Protein AF-A0A519LLL4-F1 (afdb_monomer)

Mean predicted aligned error: 8.04 Å

Solvent-accessible surface area (backbone atoms only —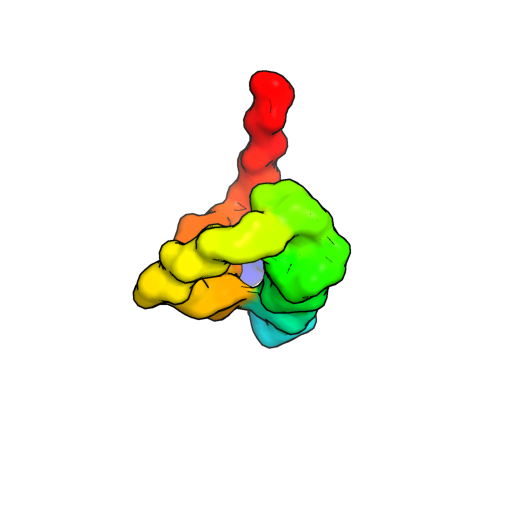 not comparable to full-atom values): 3532 Å² total; per-residue (Å²): 134,87,81,77,87,63,94,63,64,55,71,67,56,48,22,55,51,47,46,48,45,50,74,68,38,72,92,42,66,88,65,87,70,97,67,55,47,59,56,52,58,64,69,54,57,94,64,86,78,87,83,132

Sequence (52 aa):
MPQSLNEQLSREQQIAALEKDWAQNPRWKGVKRGYSAADVVRLRGSLPIEHT

Structure (mmCIF, N/CA/C/O backbone):
data_AF-A0A519LLL4-F1
#
_entry.id   AF-A0A519LLL4-F1
#
loop_
_atom_site.group_PDB
_atom_site.id
_atom_site.type_symbol
_atom_site.label_atom_id
_atom_site.label_alt_id
_atom_site.label_comp_id
_atom_site.label_asym_id
_atom_site.label_entity_id
_atom_site.label_seq_id
_atom_site.pdbx_PDB_ins_code
_atom_site.Cartn_x
_atom_site.Cartn_y
_atom_site.Cartn_z
_atom_site.occupancy
_atom_site.B_iso_or_equiv
_atom_site.auth_seq_id
_atom_site.auth_comp_id
_atom_site.auth_asym_id
_atom_site.auth_atom_id
_atom_site.pdbx_PDB_model_num
ATOM 1 N N . MET A 1 1 ? 30.509 -9.794 -12.453 1.00 35.66 1 MET A N 1
ATOM 2 C CA . MET A 1 1 ? 29.712 -9.587 -11.225 1.00 35.66 1 MET A CA 1
ATOM 3 C C . MET A 1 1 ? 29.245 -8.133 -11.195 1.00 35.66 1 MET A C 1
ATOM 5 O O . MET A 1 1 ? 30.056 -7.290 -10.836 1.00 35.66 1 MET A O 1
ATOM 9 N N . PRO A 1 2 ? 28.033 -7.775 -11.653 1.00 51.06 2 PRO A N 1
ATOM 10 C CA . PRO A 1 2 ? 27.617 -6.378 -11.651 1.00 51.06 2 PRO A CA 1
ATOM 11 C C . PRO A 1 2 ? 26.912 -6.054 -10.333 1.00 51.06 2 PRO A C 1
ATOM 13 O O . PRO A 1 2 ? 25.740 -6.361 -10.131 1.00 51.06 2 PRO A O 1
ATOM 16 N N . GLN A 1 3 ? 27.656 -5.443 -9.417 1.00 49.56 3 GLN A N 1
ATOM 17 C CA . GLN A 1 3 ? 27.080 -4.734 -8.282 1.00 49.56 3 GLN A CA 1
ATOM 18 C C . GLN A 1 3 ? 26.527 -3.407 -8.818 1.00 49.56 3 GLN A C 1
ATOM 20 O O . GLN A 1 3 ? 27.248 -2.415 -8.886 1.00 49.56 3 GLN A O 1
ATOM 25 N N . SER A 1 4 ? 25.268 -3.398 -9.268 1.00 48.38 4 SER A N 1
ATOM 26 C CA . SER A 1 4 ? 24.556 -2.147 -9.545 1.00 48.38 4 SER A CA 1
ATOM 27 C C . SER A 1 4 ? 24.337 -1.415 -8.227 1.00 48.38 4 SER A C 1
ATOM 29 O O . SER A 1 4 ? 23.483 -1.786 -7.423 1.00 48.38 4 SER A O 1
ATOM 31 N N . LEU A 1 5 ? 25.162 -0.390 -8.030 1.00 50.94 5 LEU A N 1
ATOM 32 C CA . LEU A 1 5 ? 25.023 0.673 -7.051 1.00 50.94 5 LEU A CA 1
ATOM 33 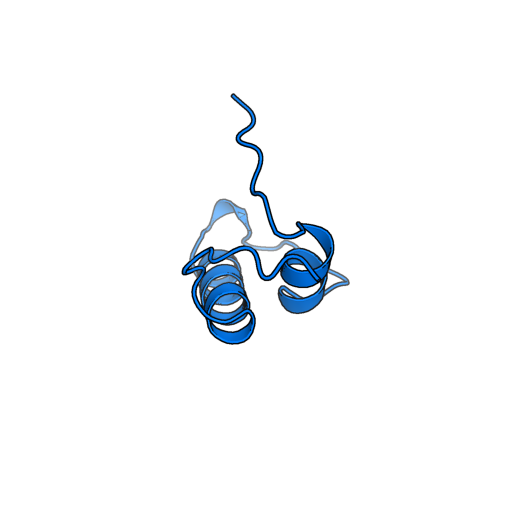C C . LEU A 1 5 ? 23.712 1.415 -7.323 1.00 50.94 5 LEU A C 1
ATOM 35 O O . LEU A 1 5 ? 23.667 2.373 -8.087 1.00 50.94 5 LEU A O 1
ATOM 39 N N . ASN A 1 6 ? 22.629 0.933 -6.735 1.00 52.31 6 ASN A N 1
ATOM 40 C CA . ASN A 1 6 ? 21.431 1.724 -6.568 1.00 52.31 6 ASN A CA 1
ATOM 41 C C . ASN A 1 6 ? 21.254 1.849 -5.059 1.00 52.31 6 ASN A C 1
ATOM 43 O O . ASN A 1 6 ? 20.983 0.855 -4.387 1.00 52.31 6 ASN A O 1
ATOM 47 N N . GLU A 1 7 ? 21.450 3.054 -4.527 1.00 51.84 7 GLU A N 1
ATOM 48 C CA . GLU A 1 7 ? 21.171 3.444 -3.136 1.00 51.84 7 GLU A CA 1
ATOM 49 C C . GLU A 1 7 ? 19.653 3.420 -2.862 1.00 51.84 7 GLU A C 1
ATOM 51 O O . GLU A 1 7 ? 19.037 4.361 -2.369 1.00 51.84 7 GLU A O 1
ATOM 56 N N . GLN A 1 8 ? 19.010 2.314 -3.226 1.00 56.44 8 GLN A N 1
ATOM 57 C CA . GLN A 1 8 ? 17.704 1.945 -2.734 1.00 56.44 8 GLN A CA 1
ATOM 58 C C . GLN A 1 8 ? 17.874 1.644 -1.253 1.00 56.44 8 GLN A C 1
ATOM 60 O O . GLN A 1 8 ? 18.639 0.748 -0.896 1.00 56.44 8 GLN A O 1
ATOM 65 N N . LEU A 1 9 ? 17.134 2.378 -0.414 1.00 63.44 9 LEU A N 1
ATOM 66 C CA . LEU A 1 9 ? 16.759 1.963 0.940 1.00 63.44 9 LEU A CA 1
ATOM 67 C C . LEU A 1 9 ? 16.763 0.432 1.037 1.00 63.44 9 LEU A C 1
ATOM 69 O O . LEU A 1 9 ? 16.174 -0.224 0.167 1.00 63.44 9 LEU A O 1
ATOM 73 N N . SER A 1 10 ? 17.410 -0.123 2.068 1.00 80.88 10 SER A N 1
ATOM 74 C CA . SER A 1 10 ? 17.483 -1.575 2.264 1.00 80.88 10 SER A CA 1
ATOM 75 C C . SER A 1 10 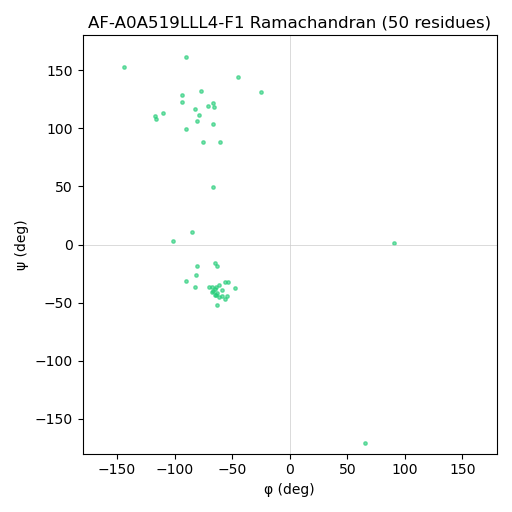? 16.105 -2.193 2.048 1.00 80.88 10 SER A C 1
ATOM 77 O O . SER A 1 10 ? 15.094 -1.581 2.398 1.00 80.88 10 SER A O 1
ATOM 79 N N . ARG A 1 11 ? 16.035 -3.401 1.474 1.00 80.62 11 ARG A N 1
ATOM 80 C CA . ARG A 1 11 ? 14.750 -4.059 1.149 1.00 80.62 11 ARG A CA 1
ATOM 81 C C . ARG A 1 11 ? 13.782 -4.004 2.331 1.00 80.62 11 ARG A C 1
ATOM 83 O O . ARG A 1 11 ? 12.607 -3.729 2.149 1.00 80.62 11 ARG A O 1
ATOM 90 N N . GLU A 1 12 ? 14.304 -4.154 3.541 1.00 83.81 12 GLU A N 1
ATOM 91 C CA . GLU A 1 12 ? 13.591 -3.997 4.812 1.00 83.81 12 GLU A CA 1
ATOM 92 C C . GLU A 1 12 ? 12.919 -2.624 4.979 1.00 83.81 12 GLU A C 1
ATOM 94 O 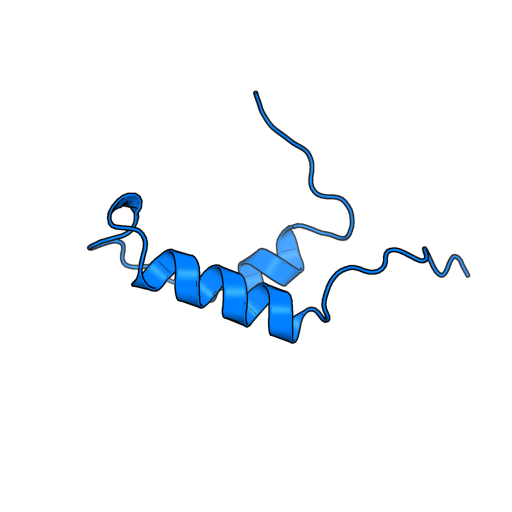O . GLU A 1 12 ? 11.740 -2.542 5.315 1.00 83.81 12 GLU A O 1
ATOM 99 N N . GLN A 1 13 ? 13.626 -1.531 4.689 1.00 86.38 13 GLN A N 1
ATOM 100 C CA . GLN A 1 13 ? 13.074 -0.178 4.747 1.00 86.38 13 GLN A CA 1
ATOM 101 C C . GLN A 1 13 ? 12.019 0.051 3.659 1.00 86.38 13 GLN A C 1
ATOM 103 O O . GLN A 1 13 ? 11.010 0.710 3.906 1.00 86.38 13 GLN A O 1
ATOM 108 N N . GLN A 1 14 ? 12.217 -0.512 2.464 1.00 85.88 14 GLN A N 1
ATOM 109 C CA . GLN A 1 14 ? 11.213 -0.465 1.401 1.00 85.88 14 GLN A CA 1
ATOM 110 C C . GLN A 1 14 ? 9.937 -1.226 1.773 1.00 85.88 14 GLN A C 1
ATOM 112 O O . GLN A 1 14 ? 8.842 -0.775 1.441 1.00 85.88 14 GLN A O 1
ATOM 117 N N . ILE A 1 15 ? 10.081 -2.368 2.446 1.00 89.44 15 ILE A N 1
ATOM 118 C CA . ILE A 1 15 ? 8.967 -3.164 2.964 1.00 89.44 15 ILE A CA 1
ATOM 119 C C . ILE A 1 15 ? 8.214 -2.347 4.0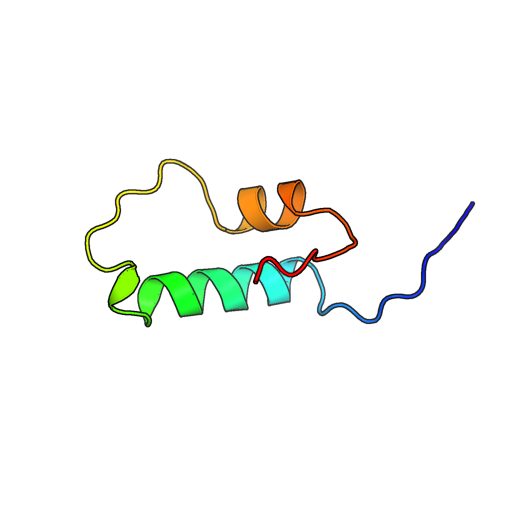07 1.00 89.44 15 ILE A C 1
ATOM 121 O O . ILE A 1 15 ? 7.022 -2.121 3.838 1.00 89.44 15 ILE A O 1
ATOM 125 N N . ALA A 1 16 ? 8.918 -1.802 5.002 1.00 90.50 16 ALA A N 1
ATOM 126 C CA . ALA A 1 16 ? 8.310 -0.983 6.045 1.00 90.50 16 ALA A CA 1
ATOM 127 C C . ALA A 1 16 ? 7.586 0.255 5.482 1.00 90.50 16 ALA A C 1
ATOM 129 O O . ALA A 1 16 ? 6.510 0.614 5.960 1.00 90.50 16 ALA A O 1
ATOM 130 N N . ALA A 1 17 ? 8.146 0.904 4.456 1.00 89.69 17 ALA A N 1
ATOM 131 C CA . ALA A 1 17 ? 7.499 2.024 3.776 1.00 89.69 17 ALA A CA 1
ATOM 132 C C . ALA A 1 17 ? 6.213 1.591 3.052 1.00 89.69 17 ALA A C 1
ATOM 134 O O . ALA A 1 17 ? 5.190 2.263 3.169 1.00 89.69 17 ALA A O 1
ATOM 135 N N . LEU A 1 18 ? 6.247 0.453 2.350 1.00 89.19 18 LEU A N 1
ATOM 136 C CA . LEU A 1 18 ? 5.090 -0.087 1.638 1.00 89.19 18 LEU A CA 1
ATOM 137 C C . LEU A 1 18 ? 3.990 -0.556 2.603 1.00 89.19 18 LEU A C 1
ATOM 139 O O . LEU A 1 18 ? 2.820 -0.279 2.367 1.00 89.19 18 LEU A O 1
ATOM 143 N N . GLU A 1 19 ? 4.347 -1.211 3.710 1.00 89.81 19 GLU A N 1
ATOM 144 C CA . GLU A 1 19 ? 3.389 -1.600 4.753 1.00 89.81 19 GLU A CA 1
ATOM 145 C C . GLU A 1 19 ? 2.738 -0.382 5.405 1.00 89.81 19 GLU A C 1
ATOM 147 O O . GLU A 1 19 ? 1.524 -0.369 5.618 1.00 89.81 19 GLU A O 1
ATOM 152 N N . LYS A 1 20 ? 3.522 0.669 5.677 1.00 90.44 20 LYS A N 1
ATOM 153 C CA . LYS A 1 20 ? 2.982 1.937 6.174 1.00 90.44 20 LYS A CA 1
ATOM 154 C C . LYS A 1 20 ? 2.023 2.571 5.175 1.00 90.44 20 LYS A C 1
ATOM 156 O O . LYS A 1 20 ? 0.942 2.973 5.593 1.00 90.44 20 LYS A O 1
ATOM 161 N N . ASP A 1 21 ? 2.364 2.621 3.886 1.00 90.31 21 ASP A N 1
ATOM 162 C CA . ASP A 1 21 ? 1.440 3.110 2.854 1.00 90.31 21 ASP A CA 1
ATOM 163 C C . ASP A 1 21 ? 0.158 2.271 2.830 1.00 90.31 21 ASP A C 1
ATOM 165 O O . ASP A 1 21 ? -0.942 2.808 2.853 1.00 90.31 21 ASP A O 1
ATOM 169 N N . TRP A 1 22 ? 0.266 0.947 2.897 1.00 89.44 22 TRP A N 1
ATOM 170 C CA . TRP A 1 22 ? -0.899 0.067 2.923 1.00 89.44 22 TRP A CA 1
ATOM 171 C C . TRP A 1 22 ? -1.817 0.289 4.125 1.00 89.44 22 TRP A C 1
ATOM 173 O O . TRP A 1 22 ? -3.029 0.124 3.980 1.00 89.44 22 TRP A O 1
ATOM 183 N N . ALA A 1 23 ? -1.254 0.633 5.285 1.00 87.12 23 ALA A N 1
ATOM 184 C CA . ALA A 1 23 ? -2.000 0.898 6.510 1.00 87.12 23 ALA A CA 1
ATOM 185 C C . ALA A 1 23 ? -2.573 2.324 6.570 1.00 87.12 23 ALA A C 1
ATOM 187 O O . ALA A 1 23 ? -3.667 2.521 7.097 1.00 87.12 23 ALA A O 1
ATOM 188 N N . GLN A 1 24 ? -1.844 3.317 6.052 1.00 90.12 24 GLN A N 1
ATOM 189 C CA . GLN A 1 24 ? -2.231 4.729 6.132 1.00 90.12 24 GLN A CA 1
ATOM 190 C C . GLN A 1 24 ? -3.086 5.189 4.954 1.00 90.12 24 GLN A C 1
ATOM 192 O O . GLN A 1 24 ? -3.927 6.073 5.111 1.00 90.12 24 GLN A O 1
ATOM 197 N N . ASN A 1 25 ? -2.879 4.615 3.774 1.00 89.44 25 ASN A N 1
ATOM 198 C CA . ASN A 1 25 ? -3.506 5.097 2.560 1.00 89.44 25 ASN A CA 1
ATOM 199 C C . ASN A 1 25 ? -4.936 4.532 2.453 1.00 89.44 25 ASN A C 1
ATOM 201 O O . ASN A 1 25 ? -5.124 3.315 2.327 1.00 89.44 25 ASN A O 1
ATOM 205 N N . PRO A 1 26 ? -5.975 5.389 2.476 1.00 88.75 26 PRO A N 1
ATOM 206 C CA . PRO A 1 26 ? -7.368 4.947 2.462 1.00 88.75 26 PRO A CA 1
ATOM 207 C C . PRO A 1 26 ? -7.738 4.197 1.179 1.00 88.75 26 PRO A C 1
ATOM 209 O O . PRO A 1 26 ? -8.695 3.426 1.193 1.00 88.75 26 PRO A O 1
ATOM 212 N N . ARG A 1 27 ? -6.954 4.349 0.098 1.00 90.12 27 ARG A N 1
ATOM 213 C CA . ARG A 1 27 ? -7.079 3.566 -1.143 1.00 90.12 27 ARG A CA 1
ATOM 214 C C . ARG A 1 27 ? -7.059 2.057 -0.891 1.00 90.12 27 ARG A C 1
ATOM 216 O O . ARG A 1 27 ? -7.695 1.298 -1.613 1.00 90.12 27 ARG A O 1
ATOM 223 N N . TRP A 1 28 ? -6.331 1.632 0.134 1.00 87.88 28 TRP A N 1
ATOM 224 C CA . TRP A 1 28 ? -6.142 0.232 0.485 1.00 87.88 28 TRP A CA 1
ATOM 225 C C . TRP A 1 28 ? -7.017 -0.234 1.656 1.00 87.88 28 TRP A C 1
ATOM 227 O O . TRP A 1 28 ? -6.917 -1.387 2.088 1.00 87.88 28 TRP A O 1
ATOM 237 N N . LYS A 1 29 ? -7.878 0.640 2.187 1.00 85.56 29 LYS A N 1
ATOM 238 C CA . LYS A 1 29 ? -8.733 0.341 3.335 1.00 85.56 29 LYS A CA 1
ATOM 239 C C . LYS A 1 29 ? -9.747 -0.746 2.966 1.00 85.56 29 LYS A C 1
ATOM 241 O O . LYS A 1 29 ? -10.578 -0.558 2.086 1.00 85.56 29 LYS A O 1
ATOM 246 N N . GLY A 1 30 ? -9.682 -1.884 3.658 1.00 86.94 30 GLY A N 1
ATOM 247 C CA . GLY A 1 30 ? -10.555 -3.043 3.414 1.00 86.94 30 GLY A CA 1
ATOM 248 C C . GLY A 1 30 ? -10.011 -4.060 2.404 1.00 86.94 30 GLY A C 1
ATOM 249 O O . GLY A 1 30 ? -10.660 -5.075 2.155 1.00 86.94 30 GLY A O 1
ATOM 250 N N . VAL A 1 31 ? -8.812 -3.845 1.855 1.00 87.31 31 VAL A N 1
ATOM 251 C CA . VAL A 1 31 ? -8.172 -4.800 0.942 1.00 87.31 31 VAL A CA 1
ATOM 252 C C . VAL A 1 31 ? -7.536 -5.943 1.740 1.00 87.31 31 VAL A C 1
ATOM 254 O O . VAL A 1 31 ? -6.535 -5.751 2.432 1.00 87.31 31 VAL A O 1
ATOM 257 N N . LYS A 1 32 ? -8.090 -7.158 1.623 1.00 83.62 32 LYS A N 1
ATOM 258 C CA . LYS A 1 32 ? -7.461 -8.389 2.131 1.00 83.62 32 LYS A CA 1
ATOM 259 C C . LYS A 1 32 ? -6.402 -8.869 1.141 1.00 83.62 32 LYS A C 1
ATOM 261 O O . LYS A 1 32 ? -6.729 -9.399 0.084 1.00 83.62 32 LYS A O 1
ATOM 266 N N . ARG A 1 33 ? -5.130 -8.682 1.489 1.00 86.00 33 ARG A N 1
ATOM 267 C CA . ARG A 1 33 ? -3.983 -9.165 0.708 1.00 86.00 33 ARG A CA 1
ATOM 268 C C . ARG A 1 33 ? -3.563 -10.534 1.237 1.00 86.00 33 ARG A C 1
ATOM 270 O O . ARG A 1 33 ? -3.357 -10.678 2.435 1.00 86.00 33 ARG A O 1
ATOM 277 N N . GLY A 1 34 ? -3.437 -11.523 0.354 1.00 89.25 34 GLY A N 1
ATOM 278 C CA . GLY A 1 34 ? -2.914 -12.858 0.687 1.00 89.25 34 GLY A CA 1
ATOM 279 C C . GLY A 1 34 ? -1.384 -12.954 0.639 1.00 89.25 34 GLY A C 1
ATOM 280 O O . GLY A 1 34 ? -0.843 -14.052 0.638 1.00 89.25 34 GLY A O 1
ATOM 281 N N . TYR A 1 35 ? -0.699 -11.817 0.529 1.00 89.25 35 TYR A N 1
ATOM 282 C CA . TYR A 1 35 ? 0.748 -11.703 0.373 1.00 89.25 35 TYR A CA 1
ATOM 283 C C . TYR A 1 35 ? 1.256 -10.470 1.127 1.00 89.25 35 TYR A C 1
ATOM 285 O O . TYR A 1 35 ? 0.520 -9.491 1.298 1.00 89.25 35 TYR A O 1
ATOM 293 N N . SER A 1 36 ? 2.517 -10.511 1.558 1.00 88.25 36 SER A N 1
ATOM 294 C CA . SER A 1 36 ? 3.136 -9.431 2.330 1.00 88.25 36 SER A CA 1
ATOM 295 C C . SER A 1 36 ? 3.809 -8.393 1.434 1.00 88.25 36 SER A C 1
ATOM 297 O O . SER A 1 36 ? 4.154 -8.653 0.280 1.00 88.25 36 SER A O 1
ATOM 299 N N . ALA A 1 37 ? 4.062 -7.205 1.987 1.00 89.44 37 ALA A N 1
ATOM 300 C CA . ALA A 1 37 ? 4.849 -6.173 1.315 1.00 89.44 37 ALA A CA 1
ATOM 301 C C . ALA A 1 37 ? 6.245 -6.684 0.917 1.00 89.44 37 ALA A C 1
ATOM 303 O O . ALA A 1 37 ? 6.751 -6.313 -0.137 1.00 89.44 37 ALA A O 1
ATOM 304 N N . ALA A 1 38 ? 6.828 -7.599 1.698 1.00 87.81 38 ALA A N 1
ATOM 305 C CA . ALA A 1 38 ? 8.066 -8.309 1.372 1.00 87.81 38 ALA A CA 1
ATOM 306 C C . ALA A 1 38 ? 8.027 -9.028 0.019 1.00 87.81 38 ALA A C 1
ATOM 308 O O . ALA A 1 38 ? 8.973 -8.910 -0.760 1.00 87.81 38 ALA A O 1
ATOM 309 N N . ASP A 1 39 ? 6.931 -9.721 -0.294 1.00 89.25 39 ASP A N 1
ATOM 310 C CA . ASP A 1 39 ? 6.775 -10.403 -1.578 1.00 89.25 39 ASP A CA 1
ATOM 311 C C . ASP A 1 39 ? 6.684 -9.406 -2.728 1.00 89.25 39 ASP A C 1
ATOM 313 O O . ASP A 1 39 ? 7.332 -9.592 -3.754 1.00 89.25 39 ASP A O 1
ATOM 317 N N . VAL A 1 40 ? 5.981 -8.289 -2.529 1.00 87.81 40 VAL A N 1
ATOM 318 C CA . VAL A 1 40 ? 5.923 -7.210 -3.524 1.00 87.81 40 VAL A CA 1
ATOM 319 C C . VAL A 1 40 ? 7.303 -6.585 -3.738 1.00 87.81 40 VAL A C 1
ATOM 321 O O . VAL A 1 40 ? 7.714 -6.383 -4.879 1.00 87.81 40 VAL A O 1
ATOM 324 N N . VAL A 1 41 ? 8.062 -6.330 -2.664 1.00 86.25 41 VAL A N 1
ATOM 325 C CA . VAL A 1 41 ?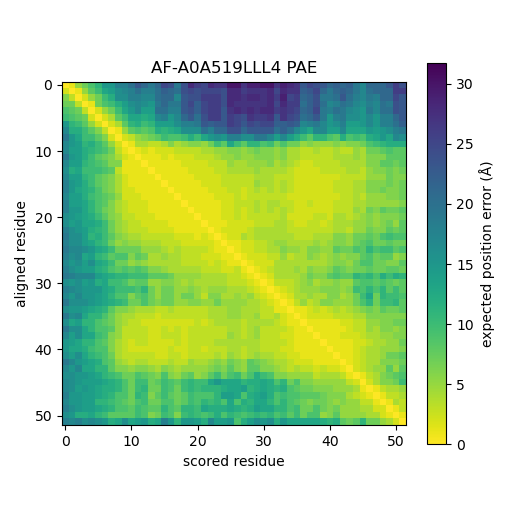 9.421 -5.779 -2.763 1.00 86.25 41 VAL A CA 1
ATOM 326 C C . VAL A 1 41 ? 10.378 -6.736 -3.464 1.00 86.25 41 VAL A C 1
ATOM 328 O O . VAL A 1 41 ? 11.221 -6.307 -4.247 1.00 86.25 41 VAL A O 1
ATOM 331 N N . ARG A 1 42 ? 10.219 -8.037 -3.235 1.00 85.50 42 ARG A N 1
ATOM 332 C CA . ARG A 1 42 ? 11.005 -9.074 -3.899 1.00 85.50 42 ARG A CA 1
ATOM 333 C C . ARG A 1 42 ? 10.658 -9.210 -5.384 1.00 85.50 42 ARG A C 1
ATOM 335 O O . ARG A 1 42 ? 11.562 -9.432 -6.183 1.00 85.50 42 ARG A O 1
ATOM 342 N N . LEU A 1 43 ? 9.383 -9.055 -5.750 1.00 86.75 43 LEU A N 1
ATOM 343 C CA . LEU A 1 43 ? 8.896 -9.191 -7.128 1.00 86.75 43 LEU A CA 1
ATOM 344 C C . LEU A 1 43 ? 9.107 -7.940 -7.990 1.00 86.75 43 LEU A C 1
ATOM 346 O O . LEU A 1 43 ? 9.240 -8.073 -9.202 1.00 86.75 43 LEU A O 1
ATOM 350 N N . ARG A 1 44 ? 9.186 -6.739 -7.397 1.00 78.00 44 ARG A N 1
ATOM 351 C CA . ARG A 1 44 ? 9.400 -5.486 -8.155 1.00 78.00 44 ARG A CA 1
ATOM 352 C C . ARG A 1 44 ? 10.759 -5.416 -8.863 1.00 78.00 44 ARG A C 1
ATOM 354 O O . ARG A 1 44 ? 10.948 -4.563 -9.720 1.00 78.00 44 ARG A O 1
ATOM 361 N N . GLY A 1 45 ? 11.705 -6.280 -8.486 1.00 73.75 45 GLY A N 1
ATOM 362 C CA . GLY A 1 45 ? 13.072 -6.251 -8.994 1.00 73.75 45 GLY A CA 1
ATOM 363 C C . GLY A 1 45 ? 13.836 -4.989 -8.582 1.00 73.75 45 GLY A C 1
ATOM 364 O O . GLY A 1 45 ? 13.399 -4.209 -7.737 1.00 73.75 45 GLY A O 1
ATOM 365 N N . SER A 1 46 ? 15.017 -4.800 -9.166 1.00 73.81 46 SER A N 1
ATOM 366 C CA . SER A 1 46 ? 15.887 -3.667 -8.829 1.00 73.81 46 SER A CA 1
ATOM 367 C C . SER A 1 46 ? 15.486 -2.362 -9.518 1.00 73.81 46 SER A C 1
ATOM 369 O O . SER A 1 46 ? 15.896 -1.303 -9.059 1.00 73.81 46 SER A O 1
ATOM 371 N N . LEU A 1 47 ? 14.698 -2.403 -10.596 1.00 71.19 47 LEU A N 1
ATOM 372 C CA . LEU A 1 47 ? 14.360 -1.214 -11.377 1.00 71.19 47 LEU A CA 1
ATOM 373 C C . LEU A 1 47 ? 12.850 -0.933 -11.301 1.00 71.19 47 LEU A C 1
ATOM 375 O O . LEU A 1 47 ? 12.073 -1.683 -11.892 1.00 71.19 47 LEU A O 1
ATOM 379 N N . PRO A 1 48 ? 12.412 0.119 -10.585 1.00 67.38 48 PRO A N 1
ATOM 380 C CA . PRO A 1 48 ? 11.018 0.539 -10.620 1.00 67.38 48 PRO A CA 1
ATOM 381 C C . PRO A 1 48 ? 10.712 1.160 -11.988 1.00 67.38 48 PRO A C 1
ATOM 383 O O . PRO A 1 48 ? 11.328 2.153 -12.368 1.00 67.38 48 PRO A O 1
ATOM 386 N N . ILE A 1 49 ? 9.772 0.571 -12.725 1.00 75.12 49 ILE A N 1
ATOM 387 C CA . ILE A 1 49 ? 9.266 1.132 -13.982 1.00 75.12 49 ILE A CA 1
ATOM 388 C C . ILE A 1 49 ? 8.025 1.962 -13.653 1.00 75.12 49 ILE A C 1
ATOM 390 O O . ILE A 1 49 ? 7.082 1.458 -13.042 1.00 75.12 49 ILE A O 1
ATOM 394 N N . GLU A 1 50 ? 8.047 3.241 -14.013 1.00 81.88 50 GLU A N 1
ATOM 395 C CA . GLU A 1 50 ? 6.895 4.128 -13.864 1.00 81.88 50 GLU A CA 1
ATOM 396 C C . GLU A 1 50 ? 5.876 3.844 -14.978 1.00 81.88 50 GLU A C 1
ATOM 398 O O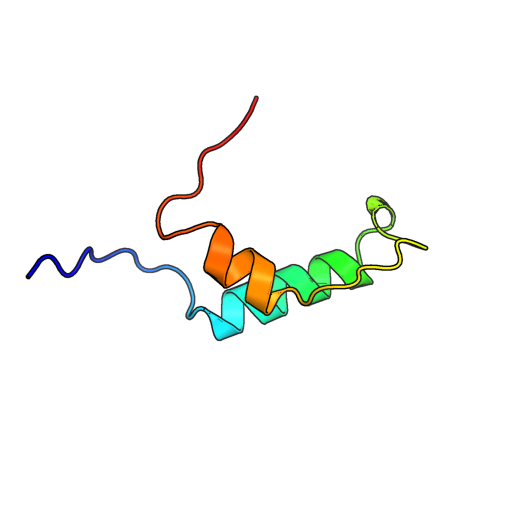 . GLU A 1 50 ? 6.239 3.745 -16.150 1.00 81.88 50 GLU A O 1
ATOM 403 N N . HIS A 1 51 ? 4.604 3.692 -14.610 1.00 75.94 51 HIS A N 1
ATOM 404 C CA . HIS A 1 51 ? 3.494 3.555 -15.550 1.00 75.94 51 HIS A CA 1
ATOM 405 C C . HIS A 1 51 ? 2.642 4.827 -15.477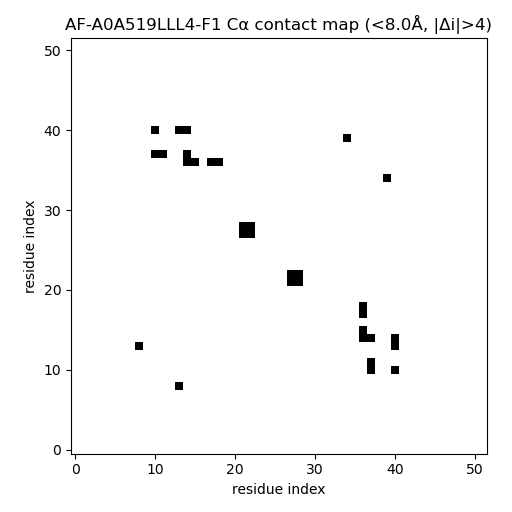 1.00 75.94 51 HIS A C 1
ATOM 407 O O . HIS A 1 51 ? 2.054 5.092 -14.426 1.00 75.94 51 HIS A O 1
ATOM 413 N N . THR A 1 52 ? 2.625 5.608 -16.564 1.00 78.44 52 THR A N 1
ATOM 414 C CA . THR A 1 52 ? 1.805 6.825 -16.728 1.00 78.44 52 THR A CA 1
ATOM 415 C C . THR A 1 52 ? 0.359 6.491 -17.076 1.00 78.44 52 THR A C 1
ATOM 417 O O . THR A 1 52 ? 0.149 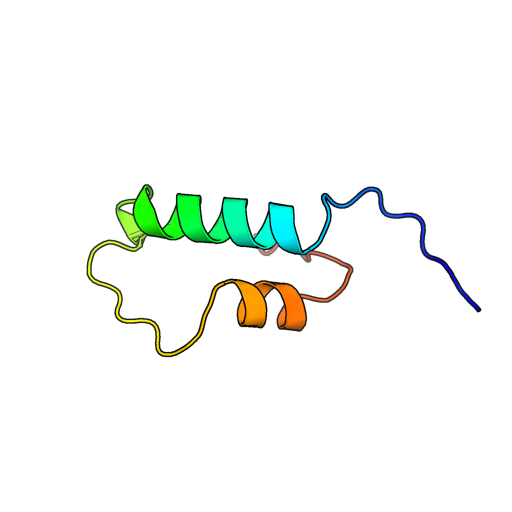5.539 -17.863 1.00 78.44 52 THR A O 1
#

pLDDT: mean 79.11, std 14.19, range [35.66, 90.5]

Radius of gyration: 12.97 Å; Cα contacts (8 Å, |Δi|>4): 16; chains: 1; bounding box: 40×20×23 Å

Secondary structure (DSSP, 8-state):
----------HHHHHHHHHHHHHH-GGGTT---SS-HHHHHHHT-SSPPP--

Nearest PDB structures (foldseek):
  3i4e-assembly1_D  TM=9.872E-01  e=2.214E-03  Burkholderia pseudomallei
  7cmx-assembly1_C  TM=9.153E-01  e=3.922E-02  Bacillus cereus ATCC 14579
  8yqu-assembly1_E  TM=4.385E-01  e=3.557E+00  African swine fever virus

Foldseek 3Di:
DDPPPDPPDPLVVQQVVVVCCCVPPCVNVPPDDPDGSSVVSVVCPPDNDDDD